Protein AF-A0A9D6EJZ1-F1 (afdb_monomer)

Structure (mmCIF, N/CA/C/O backbone):
data_AF-A0A9D6EJZ1-F1
#
_entry.id   AF-A0A9D6EJZ1-F1
#
loop_
_atom_site.group_PDB
_atom_site.id
_atom_site.type_symbol
_atom_site.label_atom_id
_atom_site.label_alt_id
_atom_site.label_comp_id
_atom_site.label_asym_id
_atom_site.label_entity_id
_atom_site.label_seq_id
_atom_site.pdbx_PDB_ins_code
_atom_site.Cartn_x
_atom_site.Cartn_y
_atom_site.Cartn_z
_atom_site.occupancy
_atom_site.B_iso_or_equiv
_atom_site.auth_seq_id
_atom_site.auth_comp_id
_atom_site.auth_asym_id
_atom_site.auth_atom_id
_atom_site.pdbx_PDB_model_num
ATOM 1 N N . MET A 1 1 ? -3.176 -15.608 25.664 1.00 50.47 1 MET A N 1
ATOM 2 C CA . MET A 1 1 ? -3.625 -15.321 24.282 1.00 50.47 1 MET A CA 1
ATOM 3 C C . MET A 1 1 ? -3.889 -13.825 24.183 1.00 50.47 1 MET A C 1
ATOM 5 O O . MET A 1 1 ? -4.702 -13.332 24.953 1.00 50.47 1 MET A O 1
ATOM 9 N N . ASN A 1 2 ? -3.133 -13.094 23.355 1.00 63.50 2 ASN A N 1
ATOM 10 C CA . ASN A 1 2 ? -3.145 -11.624 23.336 1.00 63.50 2 ASN A CA 1
ATOM 11 C C . ASN A 1 2 ? -4.559 -11.100 23.033 1.00 63.50 2 ASN A C 1
ATOM 13 O O . ASN A 1 2 ? -5.099 -11.378 21.964 1.00 63.50 2 ASN A O 1
ATOM 17 N N . ILE A 1 3 ? -5.165 -10.355 23.964 1.00 67.88 3 ILE A N 1
ATOM 18 C CA . ILE A 1 3 ? -6.528 -9.796 23.839 1.00 67.88 3 ILE A CA 1
ATOM 19 C C . ILE A 1 3 ? -6.680 -9.003 22.530 1.00 67.88 3 ILE A C 1
ATOM 21 O O . ILE A 1 3 ? -7.698 -9.115 21.849 1.00 67.88 3 ILE A O 1
ATOM 25 N N . VAL A 1 4 ? -5.611 -8.309 22.129 1.00 61.59 4 VAL A N 1
ATOM 26 C CA . VAL A 1 4 ? -5.479 -7.584 20.857 1.00 61.59 4 VAL A CA 1
ATOM 27 C C . VAL A 1 4 ? -5.738 -8.492 19.650 1.00 61.59 4 VAL A C 1
ATOM 29 O O . VAL A 1 4 ? -6.537 -8.166 18.775 1.00 61.59 4 VAL A O 1
ATOM 32 N N . LEU A 1 5 ? -5.123 -9.674 19.631 1.00 68.00 5 LEU A N 1
ATOM 33 C CA . LEU A 1 5 ? -5.229 -10.630 18.529 1.00 68.00 5 LEU A CA 1
ATOM 34 C C . LEU A 1 5 ? -6.653 -11.200 18.433 1.00 68.00 5 LEU A C 1
ATOM 36 O O . LEU A 1 5 ? -7.208 -11.337 17.345 1.00 68.00 5 LEU A O 1
ATOM 40 N N . THR A 1 6 ? -7.284 -11.461 19.579 1.00 71.56 6 THR A N 1
ATOM 41 C CA . THR A 1 6 ? -8.663 -11.966 19.654 1.00 71.56 6 THR A CA 1
ATOM 42 C C . THR A 1 6 ? -9.688 -10.938 19.157 1.00 71.56 6 THR A C 1
ATOM 44 O O . THR A 1 6 ? -10.655 -11.306 18.483 1.00 71.56 6 THR A O 1
ATOM 47 N N . LEU A 1 7 ? -9.482 -9.649 19.454 1.00 65.19 7 LEU A N 1
ATOM 48 C CA . LEU A 1 7 ? -10.344 -8.556 18.992 1.00 65.19 7 LEU A CA 1
ATOM 49 C C . LEU A 1 7 ? -10.190 -8.304 17.486 1.00 65.19 7 LEU A C 1
ATOM 51 O O . LEU A 1 7 ? -11.200 -8.232 16.782 1.00 65.19 7 LEU A O 1
ATOM 55 N N . LEU A 1 8 ? -8.955 -8.282 16.973 1.00 69.44 8 LEU A N 1
ATOM 56 C CA . LEU A 1 8 ? -8.686 -8.170 15.535 1.00 69.44 8 LEU A CA 1
ATOM 57 C C . LEU A 1 8 ? -9.308 -9.337 14.751 1.00 69.44 8 LEU A C 1
ATOM 59 O O . LEU A 1 8 ? -10.007 -9.122 13.759 1.00 69.44 8 LEU A O 1
ATOM 63 N N . LEU A 1 9 ? -9.157 -10.571 15.244 1.00 70.56 9 LEU A N 1
ATOM 64 C CA . LEU A 1 9 ? -9.755 -11.762 14.631 1.00 70.56 9 LEU A CA 1
ATOM 65 C C . LEU A 1 9 ? -11.290 -11.733 14.640 1.00 70.56 9 LEU A C 1
ATOM 67 O O . LEU A 1 9 ? -11.922 -12.182 13.681 1.00 70.56 9 LEU A O 1
ATOM 71 N N . ARG A 1 10 ? -11.923 -11.199 15.693 1.00 72.62 10 ARG A N 1
ATOM 72 C CA . ARG A 1 10 ? -13.384 -11.011 15.716 1.00 72.62 10 ARG A CA 1
ATOM 73 C C . ARG A 1 10 ? -13.842 -9.979 14.687 1.00 72.62 10 ARG A C 1
ATOM 75 O O . ARG A 1 10 ? -14.863 -10.208 14.041 1.00 72.62 10 ARG A O 1
ATOM 82 N N . ARG A 1 11 ? -13.088 -8.893 14.502 1.00 67.44 11 ARG A N 1
ATOM 83 C CA . ARG A 1 11 ? -13.382 -7.851 13.505 1.00 67.44 11 ARG A CA 1
ATOM 84 C C . ARG A 1 11 ? -13.269 -8.397 12.076 1.00 67.44 11 ARG A C 1
ATOM 86 O O . ARG A 1 11 ? -14.199 -8.234 11.288 1.00 67.44 11 ARG A O 1
ATOM 93 N N . LEU A 1 12 ? -12.217 -9.171 11.796 1.00 66.19 12 LEU A N 1
ATOM 94 C CA . LEU A 1 12 ? -12.036 -9.914 10.539 1.00 66.19 12 LEU A CA 1
ATOM 95 C C . LEU A 1 12 ? -13.176 -10.913 10.274 1.00 66.19 12 LEU A C 1
ATOM 97 O O . LEU A 1 12 ? -13.723 -10.966 9.174 1.00 66.19 12 LEU A O 1
ATOM 101 N N . ARG A 1 13 ? -13.614 -11.670 11.289 1.00 68.62 13 ARG A N 1
ATOM 102 C CA . ARG A 1 13 ? -14.781 -12.568 11.162 1.00 68.62 13 ARG A CA 1
ATOM 103 C C . ARG A 1 13 ? -16.096 -11.812 10.936 1.00 68.62 13 ARG A C 1
ATOM 105 O O . ARG A 1 13 ? -16.999 -12.350 10.295 1.00 68.62 13 ARG A O 1
ATOM 112 N N . GLY A 1 14 ? -16.211 -10.583 11.440 1.00 62.25 14 GLY A N 1
ATOM 113 C CA . GLY A 1 14 ? -17.331 -9.680 1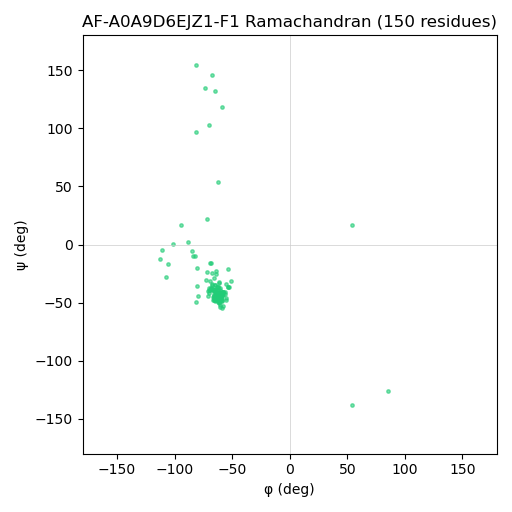1.166 1.00 62.25 14 GLY A CA 1
ATOM 114 C C . GLY A 1 14 ? -17.417 -9.284 9.690 1.00 62.25 14 GLY A C 1
ATOM 115 O O . GLY A 1 14 ? -18.499 -9.357 9.109 1.00 62.25 14 GLY A O 1
ATOM 116 N N . LEU A 1 15 ? -16.278 -8.984 9.057 1.00 62.25 15 LEU A N 1
ATOM 117 C CA . LEU A 1 15 ? -16.192 -8.742 7.609 1.00 62.25 15 LEU A CA 1
ATOM 118 C C . LEU A 1 15 ? -16.639 -9.971 6.801 1.00 62.25 15 LEU A C 1
ATOM 120 O O . LEU A 1 15 ? -17.432 -9.847 5.870 1.00 62.25 15 LEU A O 1
ATOM 124 N N . GLY A 1 16 ? -16.243 -11.177 7.223 1.00 61.03 16 GLY A N 1
ATOM 125 C CA . GLY A 1 16 ? -16.706 -12.423 6.599 1.00 61.03 16 GLY A CA 1
ATOM 126 C C . GLY A 1 16 ? -18.225 -12.636 6.684 1.00 61.03 16 GLY A C 1
ATOM 127 O O . GLY A 1 16 ? -18.831 -13.187 5.766 1.00 61.03 16 GLY A O 1
ATOM 128 N N . LYS A 1 17 ? -18.882 -12.156 7.750 1.00 61.78 17 LYS A N 1
ATOM 129 C CA . LYS A 1 17 ? -20.352 -12.187 7.856 1.00 61.78 17 LYS A CA 1
ATOM 130 C C . LYS A 1 17 ? -21.040 -11.176 6.937 1.00 61.78 17 LYS A C 1
ATOM 132 O O . LYS A 1 17 ? -22.134 -11.477 6.471 1.00 61.78 17 LYS A O 1
ATOM 137 N N . ILE A 1 18 ? -20.414 -10.033 6.648 1.00 58.00 18 ILE A N 1
ATOM 138 C CA . ILE A 1 18 ? -20.932 -9.044 5.687 1.00 58.00 18 ILE A CA 1
ATOM 139 C C . ILE A 1 18 ? -20.936 -9.619 4.266 1.00 58.00 18 ILE A C 1
ATOM 141 O O . ILE A 1 18 ? -21.903 -9.431 3.541 1.00 58.00 18 ILE A O 1
ATOM 145 N N . VAL A 1 19 ? -19.907 -10.385 3.895 1.00 59.66 19 VAL A N 1
ATOM 146 C CA . VAL A 1 19 ? -19.865 -11.093 2.602 1.00 59.66 19 VAL A CA 1
ATOM 147 C C . VAL A 1 19 ? -20.896 -12.231 2.547 1.00 59.66 19 VAL A C 1
ATOM 149 O O . VAL A 1 19 ? -21.444 -12.532 1.489 1.00 59.66 19 VAL A O 1
ATOM 152 N N . ARG A 1 20 ? -21.200 -12.859 3.692 1.00 62.62 20 ARG A N 1
ATOM 153 C CA . ARG A 1 20 ? -22.137 -13.990 3.773 1.00 62.62 20 ARG A CA 1
ATOM 154 C C . ARG A 1 20 ? -23.612 -13.573 3.795 1.00 62.62 20 ARG A C 1
ATOM 156 O O . ARG A 1 20 ? -24.438 -14.271 3.212 1.00 62.62 20 ARG A O 1
ATOM 163 N N . ASN A 1 21 ? -23.951 -12.456 4.436 1.00 61.53 21 ASN A N 1
ATOM 164 C CA . ASN A 1 21 ? -25.284 -11.866 4.340 1.00 61.53 21 ASN A CA 1
ATOM 165 C C . ASN A 1 21 ? -25.347 -11.051 3.048 1.00 61.53 21 ASN A C 1
ATOM 167 O O . ASN A 1 21 ? -24.895 -9.912 3.022 1.00 61.53 21 ASN A O 1
ATOM 171 N N . ARG A 1 22 ? -25.887 -11.655 1.982 1.00 57.81 22 ARG A N 1
ATOM 172 C CA . ARG A 1 22 ? -26.085 -11.083 0.636 1.00 57.81 22 ARG A CA 1
ATOM 173 C C . ARG A 1 22 ? -27.033 -9.869 0.611 1.00 57.81 22 ARG A C 1
ATOM 175 O O . ARG A 1 22 ? -28.009 -9.843 -0.131 1.00 57.81 22 ARG A O 1
ATOM 182 N N . GLU A 1 23 ? -26.773 -8.848 1.413 1.00 69.75 23 GLU A N 1
ATOM 183 C CA . GLU A 1 23 ? -27.391 -7.540 1.252 1.00 69.75 23 GLU A CA 1
ATOM 184 C C . GLU A 1 23 ? -26.798 -6.921 -0.018 1.00 69.75 23 GLU A C 1
ATOM 186 O O . GLU A 1 23 ? -25.646 -6.484 -0.023 1.00 69.75 23 GLU A O 1
ATOM 191 N N . GLY A 1 24 ? -27.560 -6.932 -1.118 1.00 72.56 24 GLY A N 1
ATOM 192 C CA . GLY A 1 24 ? -27.078 -6.540 -2.450 1.00 72.56 24 GLY A CA 1
ATOM 193 C C . GLY A 1 24 ? -26.369 -5.181 -2.485 1.00 72.56 24 GLY A C 1
ATOM 194 O O . GLY A 1 24 ? -25.393 -5.024 -3.212 1.00 72.56 24 GLY A O 1
ATOM 195 N N . ALA A 1 25 ? -26.775 -4.239 -1.627 1.00 75.56 25 ALA A N 1
ATOM 196 C CA . ALA A 1 25 ? -26.128 -2.936 -1.488 1.00 75.56 25 ALA A CA 1
ATOM 197 C C . ALA A 1 25 ? -24.682 -3.026 -0.959 1.00 75.56 25 ALA A C 1
ATOM 199 O O . ALA A 1 25 ? -23.788 -2.383 -1.503 1.00 75.56 25 ALA A O 1
ATOM 200 N N . LYS A 1 26 ? -24.416 -3.853 0.064 1.00 78.25 26 LYS A N 1
ATOM 201 C CA . LYS A 1 26 ? -23.063 -4.023 0.630 1.00 78.25 26 LYS A CA 1
ATOM 202 C C . LYS A 1 26 ? -22.132 -4.725 -0.355 1.00 78.25 26 LYS A C 1
ATOM 204 O O . LYS A 1 26 ? -20.965 -4.356 -0.460 1.00 78.25 26 LYS A O 1
ATOM 209 N N . LEU A 1 27 ? -22.657 -5.698 -1.103 1.00 81.50 27 LEU A N 1
ATOM 210 C CA . LEU A 1 27 ? -21.908 -6.370 -2.163 1.00 81.50 27 LEU A CA 1
ATOM 211 C C . LEU A 1 27 ? -21.572 -5.399 -3.303 1.00 81.50 27 LEU A C 1
ATOM 213 O O . LEU A 1 27 ? -20.430 -5.364 -3.745 1.00 81.50 27 LEU A O 1
ATOM 217 N N . ALA A 1 28 ? -22.537 -4.586 -3.745 1.00 86.44 28 ALA A N 1
ATOM 218 C CA . ALA A 1 28 ? -22.326 -3.605 -4.806 1.00 86.44 28 ALA A CA 1
ATOM 219 C C . ALA A 1 28 ? -21.245 -2.580 -4.434 1.00 86.44 28 ALA A C 1
ATOM 221 O O . ALA A 1 28 ? -20.368 -2.302 -5.248 1.00 86.44 28 ALA A O 1
ATOM 222 N N . VAL A 1 29 ? -21.250 -2.077 -3.193 1.00 87.19 29 VAL A N 1
ATOM 223 C CA . VAL A 1 29 ? -20.200 -1.171 -2.698 1.00 87.19 29 VAL A CA 1
ATOM 224 C C . VAL A 1 29 ? -18.838 -1.862 -2.684 1.00 87.19 29 VAL A C 1
ATOM 226 O O . VAL A 1 29 ? -17.861 -1.281 -3.144 1.00 87.19 29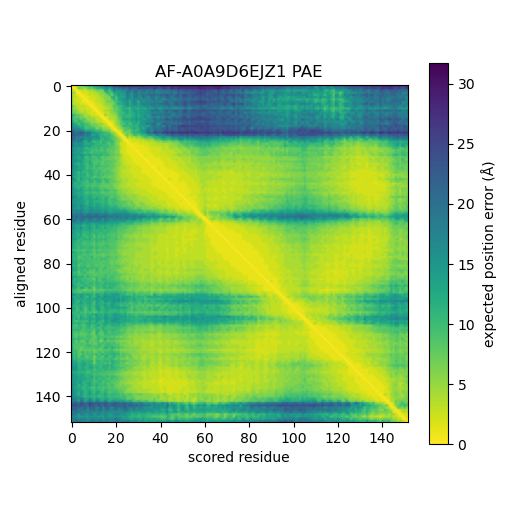 VAL A O 1
ATOM 229 N N . LEU A 1 30 ? -18.764 -3.104 -2.201 1.00 85.19 30 LEU A N 1
ATOM 230 C CA . LEU A 1 30 ? -17.509 -3.855 -2.153 1.00 85.19 30 LEU A CA 1
ATOM 231 C C . LEU A 1 30 ? -16.940 -4.117 -3.555 1.00 85.19 30 LEU A C 1
ATOM 233 O O . LEU A 1 30 ? -15.749 -3.919 -3.780 1.00 85.19 30 LEU A O 1
ATOM 237 N N . VAL A 1 31 ? -17.786 -4.531 -4.499 1.00 88.69 31 VAL A N 1
ATOM 238 C CA . VAL A 1 31 ? -17.389 -4.766 -5.894 1.00 88.69 31 VAL A CA 1
ATOM 239 C C . VAL A 1 31 ? -16.987 -3.457 -6.567 1.00 88.69 31 VAL A C 1
ATOM 241 O O . VAL A 1 31 ? -15.946 -3.413 -7.213 1.00 88.69 31 VAL A O 1
ATOM 244 N N . GLY A 1 32 ? -17.757 -2.382 -6.382 1.00 91.94 32 GLY A N 1
ATOM 245 C CA . GLY A 1 32 ? -17.429 -1.062 -6.920 1.00 91.94 32 GLY A CA 1
ATOM 246 C C . GLY A 1 32 ? -16.095 -0.537 -6.391 1.00 91.94 32 GLY A C 1
ATOM 247 O O . GLY A 1 32 ? -15.266 -0.075 -7.170 1.00 91.94 32 GLY A O 1
ATOM 248 N N . PHE A 1 33 ? -15.850 -0.690 -5.088 1.00 88.94 33 PHE A N 1
ATOM 249 C CA . PHE A 1 33 ? -14.565 -0.384 -4.465 1.00 88.94 33 PHE A CA 1
ATOM 250 C C . PHE A 1 33 ? -13.449 -1.219 -5.107 1.00 88.94 33 PHE A C 1
ATOM 252 O O . PHE A 1 33 ? -12.507 -0.655 -5.650 1.00 88.94 33 PHE A O 1
ATOM 259 N N . ALA A 1 34 ? -13.581 -2.548 -5.140 1.00 89.38 34 ALA A N 1
ATOM 260 C CA . ALA A 1 34 ? -12.569 -3.436 -5.715 1.00 89.38 34 ALA A CA 1
ATOM 261 C C . ALA A 1 34 ? -12.259 -3.129 -7.193 1.00 89.38 34 ALA A C 1
ATOM 263 O O . ALA A 1 34 ? -11.094 -3.139 -7.583 1.00 89.38 34 ALA A O 1
ATOM 264 N N . LEU A 1 35 ? -13.277 -2.822 -8.003 1.00 93.88 35 LEU A N 1
ATOM 265 C CA . LEU A 1 35 ? -13.108 -2.447 -9.408 1.00 93.88 35 LEU A CA 1
ATOM 266 C C . LEU A 1 35 ? -12.377 -1.115 -9.562 1.00 93.88 35 LEU A C 1
ATOM 268 O O . LEU A 1 35 ? -11.458 -1.022 -10.370 1.00 93.88 35 LEU A O 1
ATOM 272 N N . LEU A 1 36 ? -12.756 -0.101 -8.782 1.00 93.00 36 LEU A N 1
ATOM 273 C CA . LEU A 1 36 ? -12.102 1.204 -8.818 1.00 93.00 36 LEU A CA 1
ATOM 274 C C . LEU A 1 36 ? -10.634 1.086 -8.402 1.00 93.00 36 LEU A C 1
ATOM 276 O O . LEU A 1 36 ? -9.762 1.618 -9.083 1.00 93.00 36 LEU A O 1
ATOM 280 N N . PHE A 1 37 ? -10.348 0.325 -7.343 1.00 90.56 37 PHE A N 1
ATOM 281 C CA . PHE A 1 37 ? -8.975 0.057 -6.918 1.00 90.56 37 PHE A CA 1
ATOM 282 C C . PHE A 1 37 ? -8.176 -0.712 -7.957 1.00 90.56 37 PHE A C 1
ATOM 284 O O . PHE A 1 37 ? -7.055 -0.317 -8.268 1.00 90.56 37 PHE A O 1
ATOM 291 N N . GLY A 1 38 ? -8.760 -1.761 -8.535 1.00 92.69 38 GLY A N 1
ATOM 292 C CA . GLY A 1 38 ? -8.132 -2.505 -9.619 1.00 92.69 38 GLY A CA 1
ATOM 293 C C . GLY A 1 38 ? -7.801 -1.605 -10.808 1.00 92.69 38 GLY A C 1
ATOM 294 O O . GLY A 1 38 ? -6.694 -1.672 -11.331 1.00 92.69 38 GLY A O 1
ATOM 295 N N . LEU A 1 39 ? -8.716 -0.712 -11.194 1.00 94.75 39 LEU A N 1
ATOM 296 C CA . LEU A 1 39 ? -8.501 0.221 -12.298 1.00 94.75 39 LEU A CA 1
ATOM 297 C C . LEU A 1 39 ? -7.361 1.207 -12.008 1.00 94.75 39 LEU A C 1
ATOM 299 O O . LEU A 1 39 ? -6.519 1.425 -12.876 1.00 94.75 39 LEU A O 1
ATOM 303 N N . VAL A 1 40 ? -7.307 1.762 -10.792 1.00 93.62 40 VAL A N 1
ATOM 304 C CA . VAL A 1 40 ? -6.213 2.648 -10.363 1.00 93.62 40 VAL A CA 1
ATOM 305 C C . VAL A 1 40 ? -4.877 1.910 -10.402 1.00 93.62 40 VAL A C 1
ATOM 307 O O . VAL A 1 40 ? -3.934 2.413 -11.003 1.00 93.62 40 VAL A O 1
ATOM 310 N N . MET A 1 41 ? -4.810 0.696 -9.847 1.00 93.88 41 MET A N 1
ATOM 311 C CA . MET A 1 41 ? -3.587 -0.113 -9.846 1.00 93.88 41 MET A CA 1
ATOM 312 C C . MET A 1 41 ? -3.121 -0.471 -11.261 1.00 93.88 41 MET A C 1
ATOM 314 O O . MET A 1 41 ? -1.924 -0.452 -11.536 1.00 93.88 41 MET A O 1
ATOM 318 N N . ILE A 1 42 ? -4.047 -0.785 -12.173 1.00 94.62 42 ILE A N 1
ATOM 319 C CA . ILE A 1 42 ? -3.721 -1.042 -13.583 1.00 94.62 42 ILE A CA 1
ATOM 320 C C . ILE A 1 42 ? -3.178 0.231 -14.238 1.00 94.62 42 ILE A C 1
ATOM 322 O O . ILE A 1 42 ? -2.162 0.170 -14.925 1.00 94.62 42 ILE A O 1
ATOM 326 N N . GLY A 1 43 ? -3.823 1.378 -14.019 1.00 94.56 43 GLY A N 1
ATOM 327 C CA . GLY A 1 43 ? -3.356 2.660 -14.545 1.00 94.56 43 GLY A CA 1
ATOM 328 C C . GLY A 1 43 ? -1.951 3.004 -14.053 1.00 94.56 43 GLY A C 1
ATOM 329 O O . GLY A 1 43 ? -1.076 3.313 -14.857 1.00 94.56 43 GLY A O 1
ATOM 330 N N . GLU A 1 44 ? -1.712 2.874 -12.750 1.00 92.69 44 GLU A N 1
ATOM 331 C CA . GLU A 1 44 ? -0.403 3.092 -12.136 1.00 92.69 44 GLU A CA 1
ATOM 332 C C . GLU A 1 44 ? 0.657 2.141 -12.705 1.00 92.69 44 GLU A C 1
ATOM 334 O O . GLU A 1 44 ? 1.723 2.592 -13.122 1.00 92.69 44 GLU A O 1
ATOM 339 N N . TYR A 1 45 ? 0.344 0.846 -12.821 1.00 93.62 45 TYR A N 1
ATOM 340 C CA . TYR A 1 45 ? 1.233 -0.140 -13.438 1.00 93.62 45 TYR A CA 1
ATOM 341 C C . TYR A 1 45 ? 1.632 0.258 -14.863 1.00 93.62 45 TYR A C 1
ATOM 343 O O . TYR A 1 45 ? 2.807 0.183 -15.215 1.00 93.62 45 TYR A O 1
ATOM 351 N N . LEU A 1 46 ? 0.671 0.686 -15.688 1.00 94.56 46 LEU A N 1
ATOM 352 C CA . LEU A 1 46 ? 0.933 1.087 -17.071 1.00 94.56 46 LEU A CA 1
ATOM 353 C C . LEU A 1 46 ? 1.834 2.324 -17.143 1.00 94.56 46 LEU A C 1
ATOM 355 O O . LEU A 1 46 ? 2.767 2.343 -17.942 1.00 94.56 46 LEU A O 1
ATOM 359 N N . VAL A 1 47 ? 1.591 3.321 -16.287 1.00 92.94 47 VAL A N 1
ATOM 360 C CA . VAL A 1 47 ? 2.416 4.534 -16.207 1.00 92.94 47 VAL A CA 1
ATOM 361 C C . VAL A 1 47 ? 3.842 4.196 -15.780 1.00 92.94 47 VAL A C 1
ATOM 363 O O . VAL A 1 47 ? 4.785 4.636 -16.433 1.00 92.94 47 VAL A O 1
ATOM 366 N N . PHE A 1 48 ? 4.015 3.380 -14.737 1.00 91.56 48 PHE A N 1
ATOM 367 C CA . PHE A 1 48 ? 5.344 2.949 -14.300 1.00 91.56 48 PHE A CA 1
ATOM 368 C C . PHE A 1 48 ? 6.056 2.122 -15.358 1.00 91.56 48 PHE A C 1
ATOM 370 O O . PHE A 1 48 ? 7.233 2.352 -15.615 1.00 91.56 48 PHE A O 1
ATOM 377 N N . ARG A 1 49 ? 5.356 1.175 -15.989 1.00 90.50 49 ARG A N 1
ATOM 378 C CA . ARG A 1 49 ? 5.936 0.324 -17.028 1.00 90.50 49 ARG A CA 1
ATOM 379 C C . ARG A 1 49 ? 6.433 1.159 -18.203 1.00 90.50 49 ARG A C 1
ATOM 381 O O . ARG A 1 49 ? 7.559 0.942 -18.631 1.00 90.50 49 ARG A O 1
ATOM 388 N N . GLN A 1 50 ? 5.621 2.103 -18.681 1.00 90.88 50 GLN A N 1
ATOM 389 C CA . GLN A 1 50 ? 6.024 3.000 -19.762 1.00 90.88 50 GLN A CA 1
ATOM 390 C C . GLN A 1 50 ? 7.179 3.903 -19.319 1.00 90.88 50 GLN A C 1
ATOM 392 O O . GLN A 1 50 ? 8.187 3.990 -20.002 1.00 90.88 50 GLN A O 1
ATOM 397 N N . GLY A 1 51 ? 7.074 4.547 -18.154 1.00 89.12 51 GLY A N 1
ATOM 398 C CA . GLY A 1 51 ? 8.131 5.431 -17.660 1.00 89.12 51 GLY A CA 1
ATOM 399 C C . GLY A 1 51 ? 9.472 4.711 -17.499 1.00 89.12 51 GLY A C 1
ATOM 400 O O . GLY A 1 51 ? 10.509 5.248 -17.873 1.00 89.12 51 GLY A O 1
ATOM 401 N N . LEU A 1 52 ? 9.453 3.475 -16.996 1.00 89.38 52 LEU A N 1
ATOM 402 C CA . LEU A 1 52 ? 10.652 2.655 -16.846 1.00 89.38 52 LEU A CA 1
ATOM 403 C C . LEU A 1 52 ? 11.208 2.177 -18.190 1.00 89.38 52 LEU A C 1
ATOM 405 O O . LEU A 1 52 ? 12.424 2.195 -18.346 1.00 89.38 52 LEU A O 1
ATOM 409 N N . SER A 1 53 ? 10.371 1.785 -19.158 1.00 87.75 53 SER A N 1
ATOM 410 C CA . SER A 1 53 ? 10.869 1.381 -20.482 1.00 87.75 53 SER A CA 1
ATOM 411 C C . SER A 1 53 ? 11.580 2.532 -21.188 1.00 87.75 53 SER A C 1
ATOM 413 O O . SER A 1 53 ? 12.697 2.355 -21.659 1.00 87.75 53 SER A O 1
ATOM 415 N N . GLU A 1 54 ? 10.996 3.733 -21.154 1.00 88.12 54 GLU A N 1
ATOM 416 C CA . GLU A 1 54 ? 11.621 4.932 -21.726 1.00 88.12 54 GLU A CA 1
ATOM 417 C C . GLU A 1 54 ? 12.960 5.247 -21.043 1.00 88.12 54 GLU A C 1
ATOM 419 O O . GLU A 1 54 ? 13.921 5.626 -21.700 1.00 88.12 54 GLU A O 1
ATOM 424 N N . VAL A 1 55 ? 13.054 5.063 -19.720 1.00 87.50 55 VAL A N 1
ATOM 425 C CA . VAL A 1 55 ? 14.298 5.280 -18.963 1.00 87.50 55 VAL A CA 1
ATOM 426 C C . VAL A 1 55 ? 15.377 4.256 -19.317 1.00 87.50 55 VAL A C 1
ATOM 428 O O . VAL A 1 55 ? 16.556 4.612 -19.389 1.00 87.50 55 VAL A O 1
ATOM 431 N N . LEU A 1 56 ? 14.996 2.997 -19.536 1.00 85.31 56 LEU A N 1
ATOM 432 C CA . LEU A 1 56 ? 15.918 1.933 -19.935 1.00 85.31 56 LEU A CA 1
ATOM 433 C C . LEU A 1 56 ? 16.474 2.164 -21.349 1.00 85.31 56 LEU A C 1
ATOM 435 O O . LEU A 1 56 ? 17.662 1.926 -21.578 1.00 85.31 56 LEU A O 1
ATOM 439 N N . ASP A 1 57 ? 15.672 2.737 -22.247 1.00 86.81 57 ASP A N 1
ATOM 440 C CA . ASP A 1 57 ? 16.071 3.051 -23.623 1.00 86.81 57 ASP A CA 1
ATOM 441 C C . ASP A 1 57 ? 17.108 4.194 -23.728 1.00 86.81 57 ASP A C 1
ATOM 443 O O . ASP A 1 57 ? 17.803 4.314 -24.738 1.00 86.81 57 ASP A O 1
ATOM 447 N N . ILE A 1 58 ? 17.303 5.001 -22.671 1.00 84.44 58 ILE A N 1
ATOM 448 C CA . ILE A 1 58 ? 18.307 6.091 -22.623 1.00 84.44 58 ILE A CA 1
ATOM 449 C C . ILE A 1 58 ? 19.756 5.547 -22.612 1.00 84.44 58 ILE A C 1
ATOM 451 O O . ILE A 1 58 ? 20.714 6.280 -22.879 1.00 84.44 58 ILE A O 1
ATOM 455 N N . GLY A 1 59 ? 19.957 4.256 -22.328 1.00 80.00 59 GLY A N 1
ATOM 456 C CA . GLY A 1 59 ? 21.271 3.614 -22.369 1.00 80.00 59 GLY A CA 1
ATOM 457 C C . GLY A 1 59 ? 22.070 3.781 -21.072 1.00 80.00 59 GLY A C 1
ATOM 458 O O . GLY A 1 59 ? 21.604 3.408 -19.999 1.00 80.00 59 GLY A O 1
ATOM 459 N N . PHE A 1 60 ? 23.303 4.297 -21.147 1.00 77.69 60 PHE A N 1
ATOM 460 C CA . PHE A 1 60 ? 24.297 4.229 -20.057 1.00 77.69 60 PHE A CA 1
ATOM 461 C C . PHE A 1 60 ? 23.846 4.765 -18.670 1.00 77.69 60 PHE A C 1
ATOM 463 O O . PHE A 1 60 ? 24.227 4.159 -17.669 1.00 77.69 60 PHE A O 1
ATOM 470 N N . PRO A 1 61 ? 23.033 5.840 -18.541 1.00 84.62 61 PRO A N 1
ATOM 471 C CA . PRO A 1 61 ? 22.589 6.333 -17.230 1.00 84.62 61 PRO A CA 1
ATOM 472 C C . PRO A 1 61 ? 21.295 5.678 -16.702 1.00 84.62 61 PRO A C 1
ATOM 474 O O . PRO A 1 61 ? 20.830 6.046 -15.621 1.00 84.62 61 PRO A O 1
ATOM 477 N N . SER A 1 62 ? 20.707 4.718 -17.424 1.00 85.50 62 SER A N 1
ATOM 478 C CA . SER A 1 62 ? 19.396 4.120 -17.107 1.00 85.50 62 SER A CA 1
ATOM 479 C C . SER A 1 62 ? 19.305 3.518 -15.699 1.00 85.50 62 SER A C 1
ATOM 481 O O . SER A 1 62 ? 18.309 3.719 -15.001 1.00 85.50 62 SER A O 1
ATOM 483 N N . ALA A 1 63 ? 20.355 2.834 -15.237 1.00 84.75 63 ALA A N 1
ATOM 484 C CA . ALA A 1 63 ? 20.380 2.197 -13.920 1.00 84.75 63 ALA A CA 1
ATOM 485 C C . ALA A 1 63 ? 20.316 3.219 -12.771 1.00 84.75 63 ALA A C 1
ATOM 487 O O . ALA A 1 63 ? 19.533 3.061 -11.833 1.00 84.75 63 ALA A O 1
ATOM 488 N N . ALA A 1 64 ? 21.105 4.295 -12.860 1.00 88.31 64 ALA A N 1
ATOM 489 C CA . ALA A 1 64 ? 21.113 5.355 -11.853 1.00 88.31 64 ALA A CA 1
ATOM 490 C C . ALA A 1 64 ? 19.775 6.105 -11.823 1.00 88.31 64 ALA A C 1
ATOM 492 O O . ALA A 1 64 ? 19.254 6.406 -10.750 1.00 88.31 64 ALA A O 1
ATOM 493 N N . LEU A 1 65 ? 19.190 6.359 -12.997 1.00 89.06 65 LEU A N 1
ATOM 494 C CA . LEU A 1 65 ? 17.914 7.058 -13.102 1.00 89.06 65 LEU A CA 1
ATOM 495 C C . LEU A 1 65 ? 16.750 6.204 -12.578 1.00 89.06 65 LEU A C 1
ATOM 497 O O . LEU A 1 65 ? 15.887 6.713 -11.868 1.00 89.06 65 LEU A O 1
ATOM 501 N N . THR A 1 66 ? 16.768 4.898 -12.846 1.00 88.62 66 THR A N 1
ATOM 502 C CA . THR A 1 66 ? 15.787 3.944 -12.308 1.00 88.62 66 THR A CA 1
ATOM 503 C C . THR A 1 66 ? 15.833 3.891 -10.781 1.00 88.62 66 THR A C 1
ATOM 505 O O . THR A 1 66 ? 14.789 3.960 -10.133 1.00 88.62 66 THR A O 1
ATOM 508 N N . LEU A 1 67 ? 17.036 3.819 -10.196 1.00 88.88 67 LEU A N 1
ATOM 509 C CA . LEU A 1 67 ? 17.222 3.859 -8.742 1.00 88.88 67 LEU A CA 1
ATOM 510 C C . LEU A 1 67 ? 16.700 5.165 -8.143 1.00 88.88 67 LEU A C 1
ATOM 512 O O . LEU A 1 67 ? 15.973 5.124 -7.155 1.00 88.88 67 LEU A O 1
ATOM 516 N N . TYR A 1 68 ? 17.014 6.301 -8.766 1.00 91.44 68 TYR A N 1
ATOM 517 C CA . TYR A 1 68 ? 16.535 7.606 -8.319 1.00 91.44 68 TYR A CA 1
ATOM 518 C C . TYR A 1 68 ? 15.003 7.709 -8.351 1.00 91.44 68 TYR A C 1
ATOM 520 O O . TYR A 1 68 ? 14.394 8.177 -7.390 1.00 91.44 68 TYR A O 1
ATOM 528 N N . ILE A 1 69 ? 14.361 7.238 -9.425 1.00 90.44 69 ILE A N 1
ATOM 529 C CA . ILE A 1 69 ? 12.895 7.218 -9.541 1.00 90.44 69 ILE A CA 1
ATOM 530 C C . ILE A 1 69 ? 12.284 6.340 -8.447 1.00 90.44 69 ILE A C 1
ATOM 532 O O . ILE A 1 69 ? 11.319 6.750 -7.799 1.00 90.44 69 ILE A O 1
ATOM 536 N N . LEU A 1 70 ? 12.849 5.152 -8.217 1.00 90.12 70 LEU A N 1
ATOM 537 C CA . LEU A 1 70 ? 12.372 4.240 -7.182 1.00 90.12 70 LEU A CA 1
ATOM 538 C C . LEU A 1 70 ? 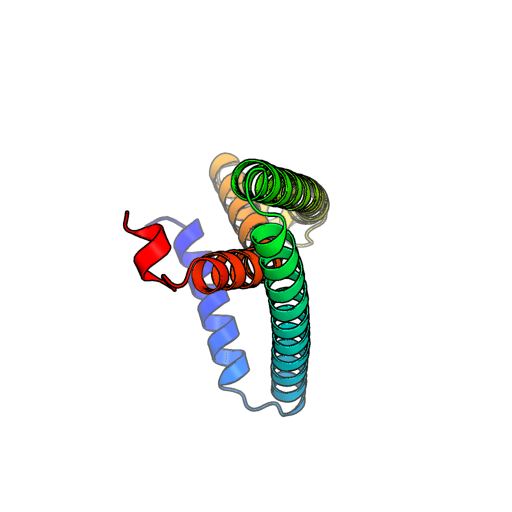12.550 4.836 -5.781 1.00 90.12 70 LEU A C 1
ATOM 540 O O . LEU A 1 70 ? 11.635 4.758 -4.966 1.00 90.12 70 LEU A O 1
ATOM 544 N N . GLU A 1 71 ? 13.693 5.461 -5.504 1.00 93.00 71 GLU A N 1
ATOM 545 C CA . GLU A 1 71 ? 13.960 6.147 -4.241 1.00 93.00 71 GLU A CA 1
ATOM 546 C C . GLU A 1 71 ? 12.960 7.284 -4.010 1.00 93.00 71 GLU A C 1
ATOM 548 O O . GLU A 1 71 ? 12.292 7.316 -2.976 1.00 93.00 71 GLU A O 1
ATOM 553 N N . ALA A 1 72 ? 12.791 8.175 -4.991 1.00 93.75 72 ALA A N 1
ATOM 554 C CA . ALA A 1 72 ? 11.844 9.282 -4.913 1.00 93.75 72 ALA A CA 1
ATOM 555 C C . ALA A 1 72 ? 10.407 8.785 -4.687 1.00 93.75 72 ALA A C 1
ATOM 557 O O . ALA A 1 72 ? 9.673 9.341 -3.866 1.00 93.75 72 ALA A O 1
ATOM 558 N N . PHE A 1 73 ? 10.019 7.703 -5.365 1.00 91.50 73 PHE A N 1
ATOM 559 C CA . PHE A 1 73 ? 8.719 7.069 -5.183 1.00 91.50 73 PHE A CA 1
ATOM 560 C C . PHE A 1 73 ? 8.545 6.482 -3.777 1.00 91.50 73 PHE A C 1
ATOM 562 O O . PHE A 1 73 ? 7.534 6.740 -3.125 1.00 91.50 73 PHE A O 1
ATOM 569 N N . LEU A 1 74 ? 9.528 5.735 -3.268 1.00 91.31 74 LEU A N 1
ATOM 570 C CA . LEU A 1 74 ? 9.467 5.161 -1.922 1.00 91.31 74 LEU A CA 1
ATOM 571 C C . LEU A 1 74 ? 9.432 6.242 -0.841 1.00 91.31 74 LEU A C 1
ATOM 573 O O . LEU A 1 74 ? 8.680 6.109 0.124 1.00 91.31 74 LEU A O 1
ATOM 577 N N . VAL A 1 75 ? 10.186 7.330 -1.014 1.00 94.56 75 VAL A N 1
ATOM 578 C CA . VAL A 1 75 ? 10.133 8.496 -0.124 1.00 94.56 75 VAL A CA 1
ATOM 579 C C . VAL A 1 75 ? 8.746 9.132 -0.157 1.00 94.56 75 VAL A C 1
ATOM 581 O O . VAL A 1 75 ? 8.181 9.402 0.902 1.00 94.56 75 VAL A O 1
ATOM 584 N N . LEU A 1 76 ? 8.156 9.323 -1.339 1.00 92.62 76 LEU A N 1
ATOM 585 C CA . LEU A 1 76 ? 6.800 9.858 -1.474 1.00 92.62 76 LEU A CA 1
ATOM 586 C C . LEU A 1 76 ? 5.773 8.977 -0.747 1.00 92.62 76 LEU A C 1
ATOM 588 O O . LEU A 1 76 ? 4.978 9.476 0.052 1.00 92.62 76 LEU A O 1
ATOM 592 N N . VAL A 1 77 ? 5.821 7.665 -0.984 1.00 91.69 77 VAL A N 1
ATOM 593 C CA . VAL A 1 77 ? 4.938 6.679 -0.347 1.00 91.69 77 VAL A CA 1
ATOM 594 C C . VAL A 1 77 ? 5.124 6.679 1.174 1.00 91.69 77 VAL A C 1
ATOM 596 O O . VAL A 1 77 ? 4.138 6.683 1.913 1.00 91.69 77 VAL A O 1
ATOM 599 N N . LEU A 1 78 ? 6.367 6.749 1.660 1.00 91.75 78 LEU A N 1
ATOM 600 C CA . LEU A 1 78 ? 6.678 6.851 3.085 1.00 91.75 78 LEU A CA 1
ATOM 601 C C . LEU A 1 78 ? 6.087 8.126 3.699 1.00 91.75 78 LEU A C 1
ATOM 603 O O . LEU A 1 78 ? 5.424 8.048 4.731 1.00 91.75 78 LEU A O 1
ATOM 607 N N . VAL A 1 79 ? 6.289 9.288 3.071 1.00 93.88 79 VAL A N 1
ATOM 608 C CA . VAL A 1 79 ? 5.790 10.581 3.565 1.00 93.88 79 VAL A CA 1
ATOM 609 C C . VAL A 1 79 ? 4.265 10.578 3.647 1.00 93.88 79 VAL A C 1
ATOM 611 O O . VAL A 1 79 ? 3.707 10.891 4.701 1.00 93.88 79 VAL A O 1
ATOM 614 N N . ILE A 1 80 ? 3.583 10.169 2.574 1.00 91.81 80 ILE A N 1
ATOM 615 C CA . ILE A 1 80 ? 2.117 10.078 2.552 1.00 91.81 80 ILE A CA 1
ATOM 616 C C . ILE A 1 80 ? 1.632 9.082 3.611 1.00 91.81 80 ILE A C 1
ATOM 618 O O . ILE A 1 80 ? 0.684 9.369 4.342 1.00 91.81 80 ILE A O 1
ATOM 622 N N . GLY A 1 81 ? 2.304 7.937 3.746 1.00 91.31 81 GLY A N 1
ATOM 623 C CA . GLY A 1 81 ? 1.972 6.919 4.734 1.00 91.31 81 GLY A CA 1
ATOM 624 C C . GLY A 1 81 ? 2.112 7.401 6.177 1.00 91.31 81 GLY A C 1
ATOM 625 O O . GLY A 1 81 ? 1.211 7.174 6.984 1.00 91.31 81 GLY A O 1
ATOM 626 N N . VAL A 1 82 ? 3.192 8.116 6.505 1.00 92.00 82 VAL A N 1
ATOM 627 C CA . VAL A 1 82 ? 3.406 8.704 7.838 1.00 92.00 82 VAL A CA 1
ATOM 628 C C . VAL A 1 82 ? 2.339 9.752 8.138 1.00 92.00 82 VAL A C 1
ATOM 630 O O . VAL A 1 82 ? 1.722 9.703 9.203 1.00 92.00 82 VAL A O 1
ATOM 633 N N . ILE A 1 83 ? 2.062 10.659 7.197 1.00 93.19 83 ILE A N 1
ATOM 634 C CA . ILE A 1 83 ? 1.012 11.676 7.357 1.00 93.19 83 ILE A CA 1
ATOM 635 C C . ILE A 1 83 ? -0.350 11.003 7.563 1.00 93.19 83 ILE A C 1
ATOM 637 O O . ILE A 1 83 ? -1.081 11.353 8.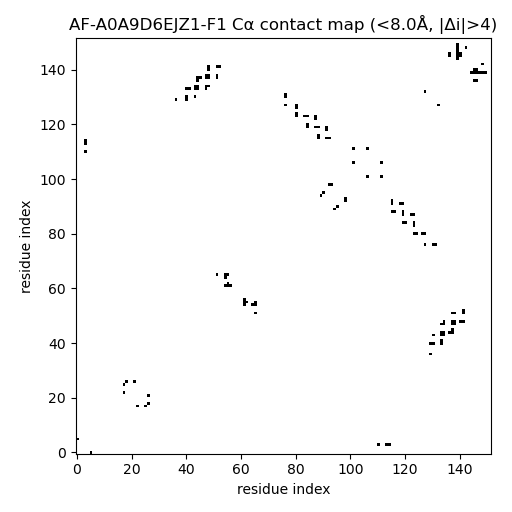492 1.00 93.19 83 ILE A O 1
ATOM 641 N N . SER A 1 84 ? -0.671 9.994 6.751 1.00 92.06 84 SER A N 1
ATOM 642 C CA . SER A 1 84 ? -1.914 9.229 6.861 1.00 92.06 84 SER A CA 1
ATOM 643 C C . SER A 1 84 ? -2.026 8.519 8.210 1.00 92.06 84 SER A C 1
ATOM 645 O O . SER A 1 84 ? -3.101 8.522 8.817 1.00 92.06 84 SER A O 1
ATOM 647 N N . PHE A 1 85 ? -0.934 7.927 8.701 1.00 92.94 85 PHE A N 1
ATOM 648 C CA . PHE A 1 85 ? -0.890 7.257 9.999 1.00 92.94 85 PHE A CA 1
ATOM 649 C C . PHE A 1 85 ? -1.107 8.240 11.146 1.00 92.94 85 PHE A C 1
ATOM 651 O O . PHE A 1 85 ? -1.914 7.968 12.029 1.00 92.94 85 PHE A O 1
ATOM 658 N N . VAL A 1 86 ? -0.454 9.403 11.120 1.00 92.50 86 VAL A N 1
ATOM 659 C CA . VAL A 1 86 ? -0.630 10.435 12.150 1.00 92.50 86 VAL A CA 1
ATOM 660 C C . VAL A 1 86 ? -2.058 10.979 12.138 1.00 92.50 86 VAL A C 1
ATOM 662 O O . VAL A 1 86 ? -2.693 11.029 13.189 1.00 92.50 86 VAL A O 1
ATOM 665 N N . ALA A 1 87 ? -2.597 11.330 10.967 1.00 92.00 87 ALA A N 1
ATOM 666 C CA . ALA A 1 87 ? -3.951 11.870 10.842 1.00 92.00 87 ALA A CA 1
ATOM 667 C C . ALA A 1 87 ? -5.020 10.871 11.324 1.00 92.00 87 ALA A C 1
ATOM 669 O O . ALA A 1 87 ? -5.882 11.209 12.140 1.00 92.00 87 ALA A O 1
ATOM 670 N N . THR A 1 88 ? -4.929 9.616 10.873 1.00 92.06 88 THR A N 1
ATOM 671 C CA . THR A 1 88 ? -5.859 8.540 11.261 1.00 92.06 88 THR A CA 1
ATOM 672 C C . THR A 1 88 ? -5.661 8.142 12.723 1.00 92.06 88 THR A C 1
ATOM 674 O O . THR A 1 88 ? -6.629 7.887 13.442 1.00 92.06 88 THR A O 1
ATOM 677 N N . GLY A 1 89 ? -4.414 8.129 13.189 1.00 89.94 89 GLY A N 1
ATOM 678 C CA . GLY A 1 89 ? -4.046 7.833 14.566 1.00 89.94 89 GLY A CA 1
ATOM 679 C C . GLY A 1 89 ? -4.631 8.856 15.529 1.00 89.94 89 GLY A C 1
ATOM 680 O O . GLY A 1 89 ? -5.254 8.470 16.512 1.00 89.94 89 GLY A O 1
ATOM 681 N N . LEU A 1 90 ? -4.551 10.152 15.217 1.00 90.62 90 LEU A N 1
ATOM 682 C CA . LEU A 1 90 ? -5.150 11.199 16.049 1.00 90.62 90 LEU A CA 1
ATOM 683 C C . LEU A 1 90 ? -6.653 10.961 16.257 1.00 90.62 90 LEU A C 1
ATOM 685 O O . LEU A 1 90 ? -7.166 11.070 17.372 1.00 90.62 90 LEU A O 1
ATOM 689 N N . TRP A 1 91 ? -7.352 10.573 15.190 1.00 88.44 91 TRP A N 1
ATOM 690 C CA . TRP A 1 91 ? -8.768 10.232 15.264 1.00 88.44 91 TRP A CA 1
ATOM 691 C C . TRP A 1 91 ? -9.017 8.965 16.093 1.00 88.44 91 TRP A C 1
ATOM 693 O O . TRP A 1 91 ? -9.857 8.956 16.992 1.00 88.44 91 TRP A O 1
ATOM 703 N N . THR A 1 92 ? -8.253 7.910 15.824 1.00 86.88 92 THR A N 1
ATOM 704 C CA . THR A 1 92 ? -8.416 6.577 16.419 1.00 86.88 92 THR A CA 1
ATOM 705 C C . THR A 1 92 ? -8.080 6.557 17.912 1.00 86.88 92 THR A C 1
ATOM 707 O O . THR A 1 92 ? -8.761 5.899 18.697 1.00 86.88 92 THR A O 1
ATOM 710 N N . PHE A 1 93 ? -7.060 7.305 18.329 1.00 86.69 93 PHE A N 1
ATOM 711 C CA . PHE A 1 93 ? -6.642 7.385 19.725 1.00 86.69 93 PHE A CA 1
ATOM 712 C C . PHE A 1 93 ? -7.523 8.328 20.546 1.00 86.69 93 PHE A C 1
ATOM 714 O O . PHE A 1 93 ? -7.918 7.957 21.648 1.00 86.69 93 PHE A O 1
ATOM 721 N N . TYR A 1 94 ? -7.868 9.513 20.028 1.00 85.19 94 TYR A N 1
ATOM 722 C CA . TYR A 1 94 ? -8.488 10.564 20.849 1.00 85.19 94 TYR A CA 1
ATOM 723 C C . TYR A 1 94 ? -9.975 10.799 20.584 1.00 85.19 94 TYR A C 1
ATOM 725 O O . TYR A 1 94 ? -10.683 11.237 21.485 1.00 85.19 94 TYR A O 1
ATOM 733 N N . ARG A 1 95 ? -10.466 10.533 19.369 1.00 83.62 95 ARG A N 1
ATOM 734 C CA . ARG A 1 95 ? -11.845 10.858 18.961 1.00 83.62 95 ARG A CA 1
ATOM 735 C C . ARG A 1 95 ? -12.745 9.651 18.743 1.00 83.62 95 ARG A C 1
ATOM 737 O O . ARG A 1 95 ? -13.935 9.828 18.492 1.00 83.62 95 ARG A O 1
ATOM 744 N N . ALA A 1 96 ? -12.210 8.439 18.834 1.00 84.62 96 ALA A N 1
ATOM 745 C CA . ALA A 1 96 ? -13.023 7.250 18.675 1.00 84.62 96 ALA A CA 1
ATOM 746 C C . ALA A 1 96 ? -14.066 7.160 19.818 1.00 84.62 96 ALA A C 1
ATOM 748 O O . ALA A 1 96 ? -13.720 7.349 20.988 1.00 84.62 96 ALA A O 1
ATOM 749 N N . PRO A 1 97 ? -15.349 6.900 19.507 1.00 82.44 97 PRO A N 1
ATOM 750 C CA . PRO A 1 97 ? -16.446 6.960 20.482 1.00 82.44 97 PRO A CA 1
ATOM 751 C C . PRO A 1 97 ? -16.323 5.917 21.604 1.00 82.44 97 PRO A C 1
ATOM 753 O O . PRO A 1 97 ? -16.861 6.092 22.692 1.00 82.44 97 PRO A O 1
ATOM 756 N N . ASP A 1 98 ? -15.585 4.841 21.355 1.00 85.25 98 ASP A N 1
ATOM 757 C CA . ASP A 1 98 ? -15.257 3.778 22.301 1.00 85.25 98 ASP A CA 1
ATOM 758 C C . ASP A 1 98 ? -14.043 4.105 23.190 1.00 85.25 98 ASP A C 1
ATOM 760 O O . ASP A 1 98 ? -13.806 3.392 24.163 1.00 85.25 98 ASP A O 1
ATOM 764 N N . THR A 1 99 ? -13.285 5.179 22.926 1.00 84.19 99 THR A N 1
ATOM 765 C CA . THR A 1 99 ? -12.085 5.527 23.709 1.00 84.19 99 THR A CA 1
ATOM 766 C C . THR A 1 99 ? -12.413 5.785 25.179 1.00 84.19 99 THR A C 1
ATOM 768 O O . THR A 1 99 ? -11.721 5.259 26.047 1.00 84.19 99 THR A O 1
ATOM 771 N N . ALA A 1 100 ? -13.487 6.522 25.482 1.00 84.44 100 ALA A N 1
ATOM 772 C CA . ALA A 1 100 ? -13.895 6.773 26.868 1.00 84.44 100 ALA A CA 1
ATOM 773 C C . ALA A 1 100 ? -14.231 5.467 27.612 1.00 84.44 100 ALA A C 1
ATOM 775 O O . ALA A 1 100 ? -13.827 5.271 28.757 1.00 84.44 100 ALA A O 1
ATOM 776 N N . PHE A 1 101 ? -14.909 4.542 26.928 1.00 85.94 101 PHE A N 1
ATOM 777 C CA . PHE A 1 101 ? -15.228 3.227 27.471 1.00 85.94 101 PHE A CA 1
ATOM 778 C C . PHE A 1 101 ? -13.963 2.395 27.703 1.00 85.94 101 PHE A C 1
ATOM 780 O O . PHE A 1 101 ? -13.769 1.869 28.795 1.00 85.94 101 PHE A O 1
ATOM 787 N N . LEU A 1 102 ? -13.059 2.323 26.724 1.00 84.31 102 LEU A N 1
ATOM 788 C CA . LEU A 1 102 ? -11.816 1.559 26.844 1.00 84.31 102 LEU A CA 1
ATOM 789 C C . LEU A 1 102 ? -10.914 2.093 27.963 1.00 84.31 102 LEU A C 1
ATOM 791 O O . LEU A 1 102 ? -10.325 1.295 28.687 1.00 84.31 102 LEU A O 1
ATOM 795 N N . LEU A 1 103 ? -10.862 3.411 28.168 1.00 86.19 103 LEU A N 1
ATOM 796 C CA . LEU A 1 103 ? -10.124 4.024 29.278 1.00 86.19 103 LEU A CA 1
ATOM 797 C C . LEU A 1 103 ? -10.727 3.711 30.658 1.00 86.19 103 LEU A C 1
ATOM 799 O O . LEU A 1 103 ? -9.997 3.724 31.643 1.00 86.19 103 LEU A O 1
ATOM 803 N N . SER A 1 104 ? -12.027 3.400 30.742 1.00 88.88 104 SER A N 1
ATOM 804 C CA . SER A 1 104 ? -12.668 2.942 31.987 1.00 88.88 104 SER A CA 1
ATOM 805 C C . SER A 1 104 ? -12.487 1.447 32.274 1.00 88.88 104 SER A C 1
ATOM 807 O O . SER A 1 104 ? -12.828 0.980 33.361 1.00 88.88 104 SER A O 1
ATOM 809 N N . THR A 1 105 ? -11.963 0.673 31.318 1.00 86.31 105 THR A N 1
ATOM 810 C CA . THR A 1 105 ? -11.695 -0.754 31.533 1.00 86.31 105 THR A CA 1
ATOM 811 C C . THR A 1 105 ? -10.370 -0.962 32.273 1.00 86.31 105 THR A C 1
ATOM 813 O O . THR A 1 105 ? -9.460 -0.149 32.133 1.00 86.31 105 THR A O 1
ATOM 816 N N . PRO A 1 106 ? -10.188 -2.081 33.000 1.00 88.25 106 PRO A N 1
ATOM 817 C CA . PRO A 1 106 ? -8.924 -2.405 33.673 1.00 88.25 106 PRO A CA 1
ATOM 818 C C . PRO A 1 106 ? -7.799 -2.825 32.701 1.00 88.25 106 PRO A C 1
ATOM 820 O O . PRO A 1 106 ? -6.867 -3.533 33.083 1.00 88.25 106 PRO A O 1
ATOM 823 N N . LEU A 1 107 ? -7.883 -2.440 31.423 1.00 84.00 107 LEU A N 1
ATOM 824 C CA . LEU A 1 107 ? -6.834 -2.684 30.440 1.00 84.00 107 LEU A CA 1
ATOM 825 C C . LEU A 1 107 ? -5.658 -1.744 30.704 1.00 84.00 107 LEU A C 1
ATOM 827 O O . LEU A 1 107 ? -5.834 -0.542 30.888 1.00 84.00 107 LEU A O 1
ATOM 831 N N . SER A 1 108 ? -4.435 -2.275 30.673 1.00 87.69 108 SER A N 1
ATOM 832 C CA . SER A 1 108 ? -3.264 -1.408 30.796 1.00 87.69 108 SER A CA 1
ATOM 833 C C . SER A 1 108 ? -3.118 -0.508 29.564 1.00 87.69 108 SER A C 1
ATOM 835 O O . SER A 1 108 ? -3.398 -0.920 28.432 1.00 87.69 108 SER A O 1
ATOM 837 N N . LEU A 1 109 ? -2.621 0.714 29.776 1.00 86.75 109 LEU A N 1
ATOM 838 C CA . LEU A 1 109 ? -2.432 1.710 28.714 1.00 86.75 109 LEU A CA 1
ATOM 839 C C . LEU A 1 109 ? -1.566 1.186 27.561 1.00 86.75 109 LEU A C 1
ATOM 841 O O . LEU A 1 109 ? -1.827 1.491 26.402 1.00 86.75 109 LEU A O 1
ATOM 845 N N . THR A 1 110 ? -0.581 0.337 27.857 1.00 88.38 110 THR A N 1
ATOM 846 C CA . THR A 1 110 ? 0.274 -0.299 26.848 1.00 88.38 110 THR A CA 1
ATOM 847 C C . THR A 1 110 ? -0.523 -1.192 25.895 1.00 88.38 110 THR A C 1
ATOM 849 O O . THR A 1 110 ? -0.308 -1.144 24.686 1.00 88.38 110 THR A O 1
ATOM 852 N N . HIS A 1 111 ? -1.469 -1.988 26.408 1.00 86.56 111 HIS A N 1
ATOM 853 C CA . HIS A 1 111 ? -2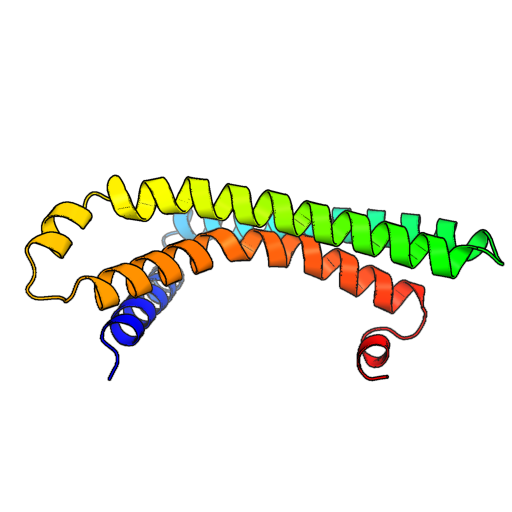.311 -2.837 25.559 1.00 86.56 111 HIS A CA 1
ATOM 854 C C . HIS A 1 111 ? -3.265 -2.001 24.703 1.00 86.56 111 HIS A C 1
ATOM 856 O O . HIS A 1 111 ? -3.473 -2.324 23.534 1.00 86.56 111 HIS A O 1
ATOM 862 N N . LEU A 1 112 ? -3.807 -0.914 25.263 1.00 86.31 112 LEU A N 1
ATOM 863 C CA . LEU A 1 112 ? -4.660 0.014 24.523 1.00 86.31 112 LEU A CA 1
ATOM 864 C C . LEU A 1 112 ? -3.883 0.713 23.399 1.00 86.31 112 LEU A C 1
ATOM 866 O O . LEU A 1 112 ? -4.380 0.800 22.277 1.00 86.31 112 LEU A O 1
ATOM 870 N N . PHE A 1 113 ? -2.648 1.142 23.674 1.00 89.19 113 PHE A N 1
ATOM 871 C CA . PHE A 1 113 ? -1.769 1.741 22.675 1.00 89.19 113 PHE A CA 1
ATOM 872 C C . PHE A 1 113 ? -1.524 0.794 21.500 1.00 89.19 113 PHE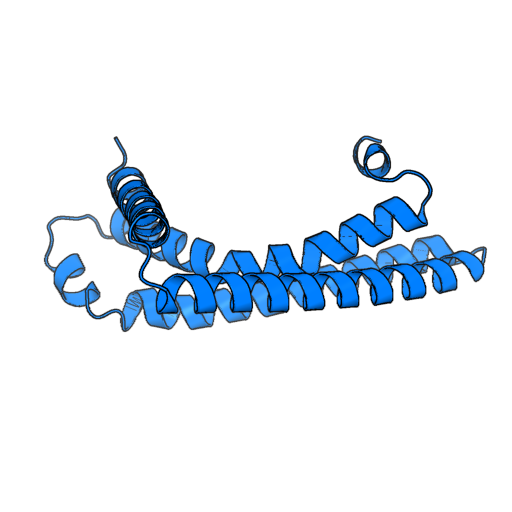 A C 1
ATOM 874 O O . PHE A 1 113 ? -1.780 1.162 20.356 1.00 89.19 113 PHE A O 1
ATOM 881 N N . TRP A 1 114 ? -1.098 -0.443 21.769 1.00 88.94 114 TRP A N 1
ATOM 882 C CA . TRP A 1 114 ? -0.830 -1.417 20.709 1.00 88.94 114 TRP A CA 1
ATOM 883 C C . TRP A 1 114 ? -2.083 -1.812 19.930 1.00 88.94 114 TRP A C 1
ATOM 885 O O . TRP A 1 114 ? -2.004 -2.002 18.718 1.00 88.94 114 TRP A O 1
ATOM 895 N N . LEU A 1 115 ? -3.241 -1.892 20.592 1.00 87.62 115 LEU A N 1
ATOM 896 C CA . LEU A 1 115 ? -4.516 -2.128 19.918 1.00 87.62 115 LEU A CA 1
ATOM 897 C C . LEU A 1 115 ? -4.817 -1.009 18.914 1.00 87.62 115 LEU A C 1
ATOM 899 O O . LEU A 1 115 ? -5.034 -1.288 17.737 1.00 87.62 115 LEU A O 1
ATOM 903 N N . ARG A 1 116 ? -4.783 0.252 19.354 1.00 88.00 116 ARG A N 1
ATOM 904 C CA . ARG A 1 116 ? -5.075 1.408 18.494 1.00 88.00 116 ARG A CA 1
ATOM 905 C C . ARG A 1 116 ? -4.019 1.613 17.412 1.00 88.00 116 ARG A C 1
ATOM 907 O O . ARG A 1 116 ? -4.369 1.973 16.289 1.00 88.00 116 ARG A O 1
ATOM 914 N N . ALA A 1 117 ? -2.751 1.335 17.707 1.00 89.62 117 ALA A N 1
ATOM 915 C CA . ALA A 1 117 ? -1.674 1.364 16.724 1.00 89.62 117 ALA A CA 1
ATOM 916 C C . ALA A 1 117 ? -1.890 0.309 15.629 1.00 89.62 117 ALA A C 1
ATOM 918 O O . ALA A 1 117 ? -1.801 0.637 14.450 1.00 89.6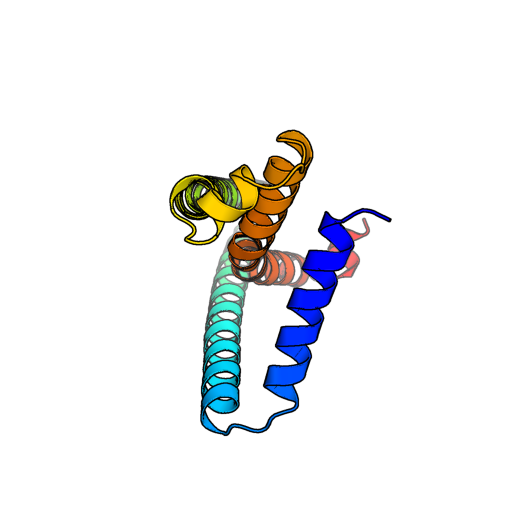2 117 ALA A O 1
ATOM 919 N N . ALA A 1 118 ? -2.246 -0.927 15.995 1.00 88.75 118 ALA A N 1
ATOM 920 C CA . ALA A 1 118 ? -2.544 -1.985 15.032 1.00 88.75 118 ALA A CA 1
ATOM 921 C C . ALA A 1 118 ? -3.801 -1.680 14.199 1.00 88.75 118 ALA A C 1
ATOM 923 O O . ALA A 1 118 ? -3.819 -1.941 12.995 1.00 88.75 118 ALA A O 1
ATOM 924 N N . GLU A 1 119 ? -4.839 -1.102 14.811 1.00 8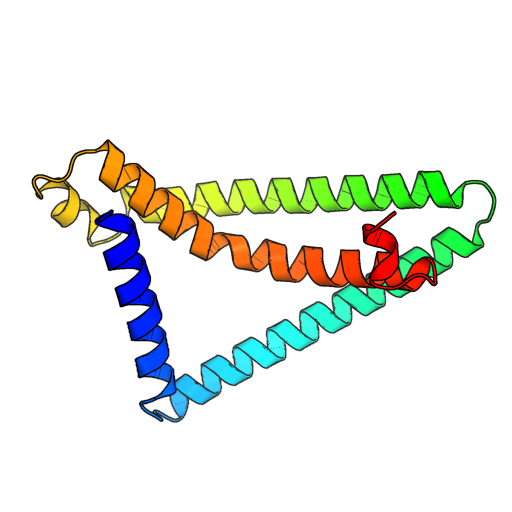6.19 119 GLU A N 1
ATOM 925 C CA . GLU A 1 119 ? -6.033 -0.635 14.096 1.00 86.19 119 GLU A CA 1
ATOM 926 C C . GLU A 1 119 ? -5.688 0.462 13.090 1.00 86.19 119 GLU A C 1
ATOM 928 O O . GLU A 1 119 ? -6.042 0.348 11.918 1.00 86.19 119 GLU A O 1
ATOM 933 N N . THR A 1 120 ? -4.942 1.478 13.527 1.00 90.31 120 THR A N 1
ATOM 934 C CA . THR A 1 120 ? -4.500 2.582 12.668 1.00 90.31 120 THR A CA 1
ATOM 935 C C . THR A 1 120 ? -3.656 2.045 11.517 1.00 90.31 120 THR A C 1
ATOM 937 O O . THR A 1 120 ? -3.962 2.319 10.363 1.00 90.31 120 THR A O 1
ATOM 940 N N . PHE A 1 121 ? -2.668 1.195 11.811 1.00 88.50 121 PHE A N 1
ATOM 941 C CA . PHE A 1 121 ? -1.804 0.586 10.802 1.00 88.50 121 PHE A CA 1
ATOM 942 C C . PHE A 1 121 ? -2.601 -0.221 9.774 1.00 88.50 121 PHE A C 1
ATOM 944 O O . PHE A 1 121 ? -2.360 -0.098 8.579 1.00 88.50 121 PHE A O 1
ATOM 951 N N . SER A 1 122 ? -3.585 -1.009 10.213 1.00 85.94 122 SER A N 1
ATOM 952 C CA . SER A 1 122 ? -4.437 -1.796 9.309 1.00 85.94 122 SER A CA 1
ATOM 953 C C . SER A 1 122 ? -5.289 -0.909 8.397 1.00 85.94 122 SER A C 1
ATOM 955 O O . SER A 1 122 ? -5.531 -1.257 7.245 1.00 85.94 122 SER A O 1
ATOM 957 N N . VAL A 1 123 ? -5.741 0.240 8.905 1.00 85.69 123 VAL A N 1
ATOM 958 C CA . VAL A 1 123 ? -6.558 1.206 8.156 1.00 85.69 123 VAL A CA 1
ATOM 959 C C . VAL A 1 123 ? -5.718 2.094 7.243 1.00 85.69 123 VAL A C 1
ATOM 961 O O . VAL A 1 123 ? -6.262 2.640 6.295 1.00 85.69 123 VAL A O 1
ATOM 964 N N . THR A 1 124 ? -4.414 2.240 7.467 1.00 88.94 124 THR A N 1
ATOM 965 C CA . THR A 1 124 ? -3.550 3.075 6.614 1.00 88.94 124 THR A CA 1
ATOM 966 C C . THR A 1 124 ? -2.641 2.273 5.685 1.00 88.94 124 THR A C 1
ATOM 968 O O . THR A 1 124 ? -2.128 2.824 4.718 1.00 88.94 124 THR A O 1
ATOM 971 N N . SER A 1 125 ? -2.442 0.974 5.931 1.00 87.06 125 SER A N 1
ATOM 972 C CA . SER A 1 125 ? -1.526 0.132 5.145 1.00 87.06 125 SER A CA 1
ATOM 973 C C . SER A 1 125 ? -2.027 -0.199 3.738 1.00 87.06 125 SER A C 1
ATOM 975 O O . SER A 1 125 ? -1.216 -0.462 2.854 1.00 87.06 125 SER A O 1
ATOM 977 N N . TRP A 1 126 ? -3.339 -0.155 3.489 1.00 84.62 126 TRP A N 1
ATOM 978 C CA . TRP A 1 126 ? -3.902 -0.486 2.172 1.00 84.62 126 TRP A CA 1
ATOM 979 C C . TRP A 1 126 ? -3.404 0.457 1.064 1.00 84.62 126 TRP A C 1
ATOM 981 O O . TRP A 1 126 ? -3.176 0.003 -0.054 1.00 84.62 126 TRP A O 1
ATOM 991 N N . ALA A 1 127 ? -3.147 1.732 1.382 1.00 85.06 127 ALA A N 1
ATOM 992 C CA . ALA A 1 127 ? -2.591 2.698 0.434 1.00 85.06 127 ALA A CA 1
ATOM 993 C C . ALA A 1 127 ? -1.185 2.297 -0.050 1.00 85.06 127 ALA A C 1
ATOM 995 O O . ALA A 1 127 ? -0.876 2.444 -1.229 1.00 85.06 127 ALA A O 1
ATOM 996 N N . PHE A 1 128 ? -0.361 1.713 0.829 1.00 87.25 128 PHE A N 1
ATOM 997 C CA . PHE A 1 128 ? 0.946 1.179 0.437 1.00 87.25 128 PHE A CA 1
ATOM 998 C C . PHE A 1 128 ? 0.807 0.02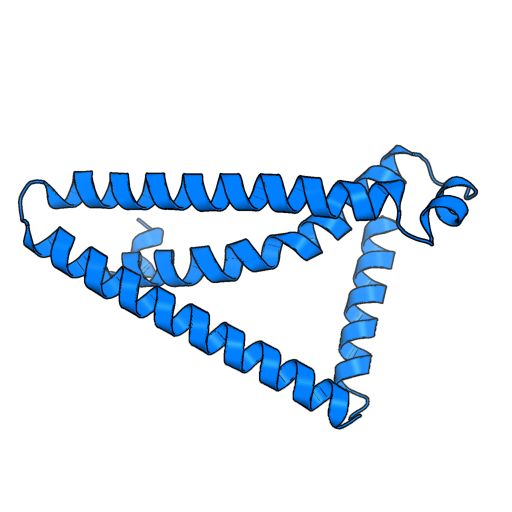7 -0.548 1.00 87.25 128 PHE A C 1
ATOM 1000 O O . PHE A 1 128 ? 1.572 -0.043 -1.497 1.00 87.25 128 PHE A O 1
ATOM 1007 N N . VAL A 1 129 ? -0.161 -0.868 -0.343 1.00 87.38 129 VAL A N 1
ATOM 1008 C CA . VAL A 1 129 ? -0.383 -1.995 -1.259 1.00 87.38 129 VAL A CA 1
ATOM 1009 C C . VAL A 1 129 ? -0.754 -1.484 -2.646 1.00 87.38 129 VAL A C 1
ATOM 1011 O O . VAL A 1 129 ? -0.223 -1.975 -3.635 1.00 87.38 129 VAL A O 1
ATOM 1014 N N . ILE A 1 130 ? -1.627 -0.482 -2.720 1.00 89.00 130 ILE A N 1
ATOM 1015 C CA . ILE A 1 130 ? -2.081 0.061 -4.002 1.00 89.00 130 ILE A CA 1
ATOM 1016 C C . ILE A 1 130 ? -0.960 0.737 -4.761 1.00 89.00 130 ILE A C 1
ATOM 1018 O O . ILE A 1 130 ? -0.877 0.502 -5.951 1.00 89.00 130 ILE A O 1
ATOM 1022 N N . LEU A 1 131 ? -0.113 1.513 -4.085 1.00 89.31 131 LEU A N 1
ATOM 1023 C CA . LEU A 1 131 ? 0.961 2.250 -4.748 1.00 89.31 131 LEU A CA 1
ATOM 1024 C C . LEU A 1 131 ? 2.176 1.353 -5.022 1.00 89.31 131 LEU A C 1
ATOM 1026 O O . LEU A 1 131 ? 2.708 1.273 -6.126 1.00 89.31 131 LEU A O 1
ATOM 1030 N N . ALA A 1 132 ? 2.630 0.623 -4.005 1.00 88.00 132 ALA A N 1
ATOM 1031 C CA . ALA A 1 132 ? 3.870 -0.132 -4.096 1.00 88.00 132 ALA A CA 1
ATOM 1032 C C . ALA A 1 132 ? 3.750 -1.334 -5.041 1.00 88.00 132 ALA A C 1
ATOM 1034 O O . ALA A 1 132 ? 4.668 -1.590 -5.816 1.00 88.00 132 ALA A O 1
ATOM 1035 N N . VAL A 1 133 ? 2.641 -2.084 -5.000 1.00 90.75 133 VAL A N 1
ATOM 1036 C CA . VAL A 1 133 ? 2.521 -3.330 -5.778 1.00 90.75 133 VAL A CA 1
ATOM 1037 C C . VAL A 1 133 ? 2.630 -3.086 -7.291 1.00 90.75 133 VAL A C 1
ATOM 1039 O O . VAL A 1 133 ? 3.444 -3.765 -7.914 1.00 90.75 133 VAL A O 1
ATOM 1042 N N . PRO A 1 134 ? 1.898 -2.138 -7.907 1.00 90.88 134 PRO A N 1
ATOM 1043 C CA . PRO A 1 134 ? 2.034 -1.828 -9.328 1.00 90.88 134 PRO A CA 1
ATOM 1044 C C . PRO A 1 134 ? 3.441 -1.370 -9.703 1.00 90.88 134 PRO A C 1
ATOM 1046 O O . PRO A 1 134 ? 3.976 -1.845 -10.702 1.00 90.88 134 PRO A O 1
ATOM 1049 N N . ALA A 1 135 ? 4.055 -0.506 -8.889 1.00 88.81 135 ALA A N 1
ATOM 1050 C CA . ALA A 1 135 ? 5.400 0.007 -9.134 1.00 88.81 135 ALA A CA 1
ATOM 1051 C C . ALA A 1 135 ? 6.454 -1.114 -9.118 1.00 88.81 135 ALA A C 1
ATOM 1053 O O . ALA A 1 135 ? 7.266 -1.221 -10.037 1.00 88.81 135 ALA A O 1
ATOM 1054 N N . PHE A 1 136 ? 6.406 -2.004 -8.122 1.00 89.31 136 PHE A N 1
ATOM 1055 C CA . PHE A 1 136 ? 7.298 -3.163 -8.061 1.00 89.31 136 PHE A CA 1
ATOM 1056 C C . PHE A 1 136 ? 7.018 -4.146 -9.210 1.00 89.31 136 PHE A C 1
ATOM 1058 O O . PHE A 1 136 ? 7.932 -4.539 -9.930 1.00 89.31 136 PHE A O 1
ATOM 1065 N N . LEU A 1 137 ? 5.758 -4.491 -9.484 1.00 89.06 137 LEU A N 1
ATOM 1066 C CA . LEU A 1 137 ? 5.437 -5.364 -10.620 1.00 89.06 137 LEU A CA 1
ATOM 1067 C C . LEU A 1 137 ? 5.940 -4.794 -11.954 1.00 89.06 137 LEU A C 1
ATOM 1069 O O . LEU A 1 137 ? 6.474 -5.542 -12.774 1.00 89.06 137 LEU A O 1
ATOM 1073 N N . ALA A 1 138 ? 5.808 -3.483 -12.167 1.00 88.75 138 ALA A N 1
ATOM 1074 C CA . ALA A 1 138 ? 6.337 -2.808 -13.346 1.00 88.75 138 ALA A CA 1
ATOM 1075 C C . ALA A 1 138 ? 7.869 -2.891 -13.410 1.00 88.75 138 ALA A C 1
ATOM 1077 O O . ALA A 1 138 ? 8.404 -3.206 -14.470 1.00 88.75 138 ALA A O 1
ATOM 1078 N N . LEU A 1 139 ? 8.564 -2.696 -12.286 1.00 86.56 139 LEU A N 1
ATOM 1079 C CA . LEU A 1 139 ? 10.023 -2.797 -12.198 1.00 86.56 139 LEU A CA 1
ATOM 1080 C C . LEU A 1 139 ? 10.545 -4.188 -12.580 1.00 86.56 139 LEU A C 1
ATOM 1082 O O . LEU A 1 139 ? 11.478 -4.291 -13.379 1.00 86.56 139 LEU A O 1
ATOM 1086 N N . GLY A 1 140 ? 9.936 -5.249 -12.041 1.00 84.50 140 GLY A N 1
ATOM 1087 C CA . GLY A 1 140 ? 10.333 -6.626 -12.343 1.00 84.50 140 GLY A CA 1
ATOM 1088 C C . GLY A 1 140 ? 10.099 -6.997 -13.810 1.00 84.50 140 GLY A C 1
ATOM 1089 O O . GLY A 1 140 ? 10.934 -7.660 -14.425 1.00 84.50 140 GLY A O 1
ATOM 1090 N N . VAL A 1 141 ? 8.987 -6.537 -14.396 1.00 85.56 141 VAL A N 1
ATOM 1091 C CA . VAL A 1 141 ? 8.689 -6.746 -15.824 1.00 85.56 141 VAL A CA 1
ATOM 1092 C C . VAL A 1 141 ? 9.625 -5.934 -16.721 1.00 85.56 141 VAL A C 1
ATOM 1094 O O . VAL A 1 141 ? 10.068 -6.459 -17.734 1.00 85.56 141 VAL A O 1
ATOM 1097 N N . ALA A 1 142 ? 9.961 -4.694 -16.356 1.00 82.94 142 ALA A N 1
ATOM 1098 C CA . ALA A 1 142 ? 10.840 -3.835 -17.151 1.00 82.94 142 ALA A CA 1
ATOM 1099 C C . ALA A 1 142 ? 12.277 -4.381 -17.276 1.00 82.94 142 ALA A C 1
ATOM 1101 O O . ALA A 1 142 ? 12.948 -4.101 -18.259 1.00 82.94 142 ALA A O 1
ATOM 1102 N N . HIS A 1 143 ? 12.737 -5.195 -16.320 1.00 79.00 143 HIS A N 1
ATOM 1103 C CA . HIS A 1 143 ? 14.057 -5.844 -16.354 1.00 79.00 143 HIS A CA 1
ATOM 1104 C C . HIS A 1 143 ? 14.034 -7.267 -16.952 1.00 79.00 143 HIS A C 1
ATOM 1106 O O . HIS A 1 143 ? 14.958 -8.042 -16.694 1.00 79.00 143 HIS A O 1
ATOM 1112 N N . ASP A 1 144 ? 12.969 -7.642 -17.676 1.00 71.62 144 ASP A N 1
ATOM 1113 C CA . ASP A 1 144 ? 12.753 -8.961 -18.309 1.00 71.62 144 ASP A CA 1
ATOM 1114 C C . ASP A 1 144 ? 12.864 -10.175 -17.368 1.00 71.62 144 ASP A C 1
ATOM 1116 O O . ASP A 1 144 ? 12.999 -11.323 -17.794 1.00 71.62 144 ASP A O 1
ATOM 1120 N N . GLN A 1 145 ? 12.789 -9.948 -16.057 1.00 64.88 145 GLN A N 1
ATOM 1121 C CA . GLN A 1 145 ? 12.987 -10.989 -15.049 1.00 64.88 145 GLN A CA 1
ATOM 1122 C C . GLN A 1 145 ? 11.719 -11.313 -14.268 1.00 64.88 145 GLN A C 1
ATOM 1124 O O . GLN A 1 145 ? 11.687 -12.340 -13.599 1.00 64.88 145 GLN A O 1
ATOM 1129 N N . GLY A 1 146 ? 10.665 -10.498 -14.358 1.00 68.50 146 GLY A N 1
ATOM 1130 C CA . GLY A 1 146 ? 9.403 -10.727 -13.655 1.00 68.50 146 GLY A CA 1
ATOM 1131 C C . GLY A 1 146 ? 9.605 -10.908 -12.144 1.00 68.50 146 GLY A C 1
ATOM 1132 O O . GLY A 1 146 ? 10.395 -10.203 -11.523 1.00 68.50 146 GLY A O 1
ATOM 1133 N N . ALA A 1 147 ? 8.902 -11.868 -11.536 1.00 66.88 147 ALA A N 1
ATOM 1134 C CA . ALA A 1 147 ? 9.065 -12.207 -10.116 1.00 66.88 147 ALA A CA 1
ATOM 1135 C C . ALA A 1 147 ? 10.486 -12.695 -9.722 1.00 66.88 147 ALA A C 1
ATOM 1137 O O . ALA A 1 147 ? 10.946 -12.317 -8.642 1.00 66.88 147 ALA A O 1
ATOM 1138 N N . PRO A 1 148 ? 11.211 -13.474 -10.556 1.00 74.75 148 PRO A N 1
ATOM 1139 C CA . PRO A 1 148 ? 12.612 -13.839 -10.311 1.00 74.75 148 PRO A CA 1
ATOM 1140 C C . PRO A 1 148 ? 13.585 -12.680 -10.062 1.00 74.75 148 PRO A C 1
ATOM 1142 O O . PRO A 1 148 ? 14.626 -12.911 -9.451 1.00 74.75 148 PRO A O 1
ATOM 1145 N N . PHE A 1 149 ? 13.259 -11.456 -10.491 1.00 73.31 149 PHE A N 1
ATOM 1146 C CA . PHE A 1 149 ? 14.084 -10.266 -10.255 1.00 73.31 149 PHE A CA 1
ATOM 1147 C C . PHE A 1 149 ? 14.413 -10.055 -8.767 1.00 73.31 149 PHE A C 1
ATOM 1149 O O . PHE A 1 149 ? 15.524 -9.668 -8.432 1.00 73.31 149 PHE A O 1
ATOM 1156 N N . TYR A 1 150 ? 13.469 -10.354 -7.870 1.00 74.69 150 TYR A N 1
ATOM 1157 C CA . TYR A 1 150 ? 13.596 -10.091 -6.429 1.00 74.69 150 TYR A CA 1
ATOM 1158 C C . TYR A 1 150 ? 14.327 -11.178 -5.635 1.00 74.69 150 TYR A C 1
ATOM 1160 O O . TYR A 1 150 ? 14.501 -11.038 -4.427 1.00 74.69 150 TYR A O 1
ATOM 1168 N N . LEU A 1 151 ? 14.683 -12.292 -6.277 1.00 76.31 151 LEU A N 1
ATOM 1169 C CA . LEU A 1 151 ? 15.315 -13.445 -5.626 1.00 76.31 151 LEU A CA 1
ATOM 1170 C C . LEU A 1 151 ? 16.831 -13.509 -5.866 1.00 76.31 151 LEU A C 1
ATOM 1172 O O . LEU A 1 151 ? 17.472 -14.459 -5.416 1.00 76.31 151 LEU A O 1
ATOM 1176 N N . ARG A 1 152 ? 17.382 -12.538 -6.597 1.00 58.19 152 ARG A N 1
ATOM 1177 C CA . ARG A 1 152 ? 18.816 -12.363 -6.846 1.00 58.19 152 ARG A CA 1
ATOM 1178 C C . ARG A 1 152 ? 19.376 -11.272 -5.951 1.00 58.19 152 ARG A C 1
ATOM 1180 O O . ARG A 1 152 ? 20.537 -11.449 -5.528 1.00 58.19 152 ARG A O 1
#

Foldseek 3Di:
DQPLVVVVVVVVVVVVVLVVPPPVVSVVVVVVVVVVLVVLLVVLLVVLLVVLLVLVVVPDCSVVVLVVVVVVLVVVLVVVLVVQLVVLLCCLQPVDPCNVVVVPDPDDPVSVVVSSSVVSCVVRVVSCCSNVVSNVQSVCVSVVRGPVVVVD

Radius of gyration: 20.49 Å; Cα contacts (8 Å, |Δi|>4): 82; chains: 1; bounding box: 52×27×57 Å

Secondary structure (DSSP, 8-state):
--HHHHHHHHHHHHHHHHHHS--HHHHHHHHHHHHHHHHHHHHHHHHHHHHHHHHHHT-TTHHHHHHHHHHHHHHHHHHHHHHHHHHHHHIIIII-TTHHHHHHSS--HHHHHHHHHHHHHHHHHHHHHHHHHHHHHHHHHHTT-SGGGGG-

Sequence (152 aa):
MNIVLTLLLRRLRGLGKIVRNREGAKLAVLVGFALLFGLVMIGEYLVFRQGLSEVLDIGFPSAALTLYILEAFLVLVLVIGVISFVATGLWTFYRAPDTAFLLSTPLSLTHLFWLRAAETFSVTSWAFVILAVPAFLALGVAHDQGAPFYLR

Mean predicted aligned error: 8.38 Å

Solvent-accessible surface area (backbone atoms only — not comparable to full-atom values): 8322 Å² total; per-residue (Å²): 129,63,66,59,59,57,51,52,53,51,53,55,53,49,55,54,48,56,71,66,52,79,48,65,68,64,53,50,51,53,50,51,50,53,51,54,51,50,52,52,31,52,52,50,20,51,52,42,32,51,55,47,46,59,41,53,72,67,46,90,62,21,66,64,51,50,51,50,53,51,49,55,48,52,50,50,53,49,51,53,45,52,52,48,39,51,59,48,32,54,42,56,64,73,65,36,87,59,42,68,57,55,71,73,41,96,64,55,69,68,60,53,50,54,41,46,50,52,52,32,47,64,72,43,48,58,62,52,53,50,55,49,49,24,46,50,54,20,54,21,48,66,67,80,40,37,79,63,53,81,79,112

pLDDT: mean 83.61, std 10.18, range [50.47, 94.75]